Protein AF-A0A5K0Z0M4-F1 (afdb_monomer_lite)

InterPro domains:
  IPR042269 Serine carboxypeptidase S28, SKS domain [G3DSA:1.20.120.980] (1-47)

pLDDT: mean 91.97, std 6.36, range [74.12, 98.31]

Organism: NCBI:txid210225

Sequence (50 aa):
VCKRMDSYPDGTGILDRIFGGISIYYNYTGSVDCFDIRDDPHGMNGWNWQ

Radius of gyration: 14.25 Å; chains: 1; bounding box: 39×20×28 Å

Secondary structure (DSSP, 8-state):
-HHHHHTSPTT--HHHHHHHHHHHHH-TTS--SS--SS--TT-SHHHHT-

Foldseek 3Di:
DQVQLVPDDPPPDNVVSVVSVCCVPVPVVVPDPDDDPPDDPVDCPVVVVD

Structure (mmCIF, N/CA/C/O backbone):
data_AF-A0A5K0Z0M4-F1
#
_entry.id   AF-A0A5K0Z0M4-F1
#
loop_
_atom_site.group_PDB
_atom_site.id
_atom_site.type_symbol
_atom_site.label_atom_id
_atom_site.label_alt_id
_atom_site.label_comp_id
_atom_site.label_asym_id
_atom_site.label_entity_id
_atom_site.label_seq_id
_atom_site.pdbx_PDB_ins_code
_atom_site.Cartn_x
_atom_site.Cartn_y
_atom_site.Cartn_z
_atom_site.occupancy
_atom_site.B_iso_or_equiv
_atom_site.auth_seq_id
_atom_site.auth_comp_id
_atom_site.auth_asym_id
_atom_site.auth_atom_id
_atom_site.pdbx_PDB_model_num
ATOM 1 N N . VAL A 1 1 ? 2.434 4.489 5.071 1.00 95.75 1 VAL A N 1
ATOM 2 C CA . VAL A 1 1 ? 1.886 3.140 5.352 1.00 95.75 1 VAL A CA 1
ATOM 3 C C . VAL A 1 1 ? 1.164 3.064 6.690 1.00 95.75 1 VAL A C 1
ATOM 5 O O . VAL A 1 1 ? -0.054 3.041 6.641 1.00 95.75 1 VAL A O 1
ATOM 8 N N . CYS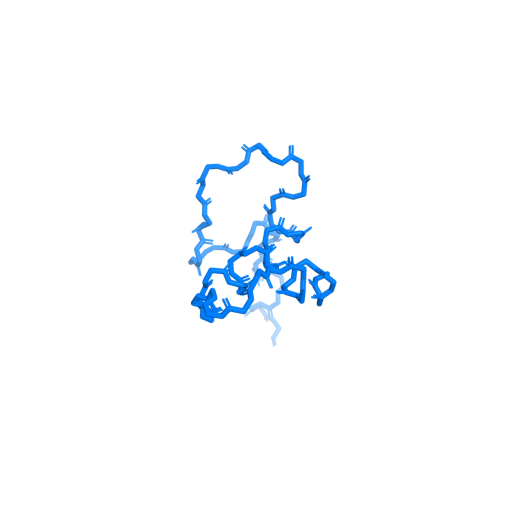 A 1 2 ? 1.832 3.118 7.854 1.00 96.50 2 CYS A N 1
ATOM 9 C CA . CYS A 1 2 ? 1.179 2.935 9.171 1.00 96.50 2 CYS A CA 1
ATOM 10 C C . CYS A 1 2 ? -0.064 3.807 9.377 1.00 96.50 2 CYS A C 1
ATOM 12 O O . CYS A 1 2 ? -1.145 3.274 9.574 1.00 96.50 2 CYS A O 1
ATOM 14 N N . LYS A 1 3 ? 0.036 5.119 9.119 1.00 97.50 3 LYS A N 1
ATOM 15 C CA . LYS A 1 3 ? -1.112 6.043 9.186 1.00 97.50 3 LYS A CA 1
ATOM 16 C C . LYS A 1 3 ? -2.345 5.582 8.389 1.00 97.50 3 LYS A C 1
ATOM 18 O O . LYS A 1 3 ? -3.462 5.839 8.810 1.00 97.50 3 LYS A O 1
ATOM 23 N N . ARG A 1 4 ? -2.157 4.927 7.236 1.00 96.94 4 ARG A N 1
ATOM 24 C CA . ARG A 1 4 ? -3.258 4.428 6.394 1.00 96.94 4 ARG A CA 1
ATOM 25 C C . ARG A 1 4 ? -3.896 3.159 6.963 1.00 96.94 4 ARG A C 1
ATOM 27 O O . ARG A 1 4 ? -5.077 2.932 6.721 1.00 96.94 4 ARG A O 1
ATOM 34 N N . MET A 1 5 ? -3.120 2.347 7.679 1.00 97.62 5 MET A N 1
ATOM 35 C CA . MET A 1 5 ? -3.594 1.142 8.367 1.00 97.62 5 MET A CA 1
ATOM 36 C C . MET A 1 5 ? -4.306 1.509 9.676 1.00 97.62 5 MET A C 1
ATOM 38 O O . MET A 1 5 ? -5.379 0.984 9.957 1.00 97.62 5 MET A O 1
ATOM 42 N N . ASP A 1 6 ? -3.749 2.466 10.418 1.00 97.50 6 ASP A N 1
ATOM 43 C CA . ASP A 1 6 ? -4.277 2.940 11.702 1.00 97.50 6 ASP A CA 1
ATOM 44 C C . ASP A 1 6 ? -5.527 3.818 11.541 1.00 97.50 6 ASP A C 1
ATOM 46 O O . ASP A 1 6 ? -6.283 3.996 12.487 1.00 97.50 6 ASP A O 1
ATOM 50 N N . SER A 1 7 ? -5.781 4.360 10.343 1.00 97.38 7 SER A N 1
ATOM 51 C CA . SER A 1 7 ? -6.981 5.161 10.067 1.00 97.38 7 SER A CA 1
ATOM 52 C C . SER A 1 7 ? -8.257 4.334 9.879 1.00 97.38 7 SER A C 1
ATOM 54 O O . SER A 1 7 ? -9.321 4.913 9.668 1.00 97.38 7 SER A O 1
ATOM 56 N N . TYR A 1 8 ? -8.168 3.002 9.846 1.00 97.81 8 TYR A N 1
ATOM 57 C CA . TYR A 1 8 ? -9.344 2.147 9.701 1.00 97.81 8 TYR A CA 1
ATOM 58 C C . TYR A 1 8 ? -10.112 2.018 11.025 1.00 97.81 8 TYR A C 1
ATOM 60 O O . TYR A 1 8 ? -9.483 1.941 12.079 1.00 97.81 8 TYR A O 1
ATOM 68 N N . PRO A 1 9 ? -11.453 1.906 10.986 1.00 97.94 9 PRO A N 1
ATOM 69 C CA . PRO A 1 9 ? -12.261 1.686 12.182 1.00 97.94 9 PRO A CA 1
ATOM 70 C C . PRO A 1 9 ? -11.864 0.431 12.962 1.00 97.94 9 PRO A C 1
ATOM 72 O O . PRO A 1 9 ? -11.375 -0.561 12.396 1.00 97.94 9 PRO A O 1
ATOM 75 N N . ASP A 1 10 ? -12.155 0.440 14.257 1.00 95.69 10 ASP A N 1
ATOM 76 C CA . ASP A 1 10 ? -12.057 -0.750 15.096 1.00 95.69 10 ASP A CA 1
ATOM 77 C C . ASP A 1 10 ? -12.967 -1.864 14.571 1.00 95.69 10 ASP A C 1
ATOM 79 O O . ASP A 1 10 ? -14.069 -1.62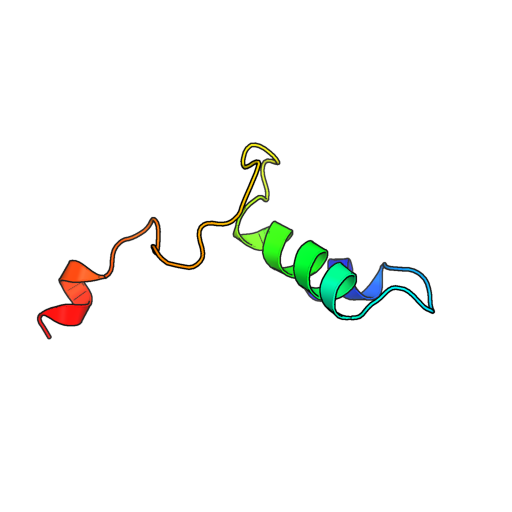1 14.083 1.00 95.69 10 ASP A O 1
ATOM 83 N N . GLY A 1 11 ? -12.462 -3.098 14.601 1.00 96.00 11 GLY A N 1
ATOM 84 C CA . GLY A 1 11 ? -13.129 -4.256 13.997 1.00 96.00 11 GLY A CA 1
ATOM 85 C C . GLY A 1 11 ? -12.861 -4.451 12.500 1.00 96.00 11 GLY A C 1
ATOM 86 O O . GLY A 1 11 ? -13.201 -5.507 11.973 1.00 96.00 11 GLY A O 1
ATOM 87 N N . THR A 1 12 ? -12.202 -3.504 11.815 1.00 98.12 12 THR A N 1
ATOM 88 C CA . THR A 1 12 ? -11.721 -3.738 10.439 1.00 98.12 12 THR A CA 1
ATOM 89 C C . THR A 1 12 ? -10.719 -4.891 10.421 1.00 98.12 12 THR A C 1
ATOM 91 O O . THR A 1 12 ? -9.773 -4.894 11.215 1.00 98.12 12 THR A O 1
ATOM 94 N N . GLY A 1 13 ? -10.894 -5.829 9.486 1.00 98.19 13 GLY A N 1
ATOM 95 C CA . GLY A 1 13 ? -10.026 -6.988 9.322 1.00 98.19 13 GLY A CA 1
ATOM 96 C C . GLY A 1 13 ? -8.560 -6.603 9.128 1.00 98.19 13 GLY A C 1
ATOM 97 O O . GLY A 1 13 ? -8.226 -5.617 8.469 1.00 98.19 13 GLY A O 1
ATOM 98 N N . ILE A 1 14 ? -7.654 -7.403 9.695 1.00 97.81 14 ILE A N 1
ATOM 99 C CA . ILE A 1 14 ? -6.213 -7.131 9.617 1.00 97.81 14 ILE A CA 1
ATOM 100 C C . ILE A 1 14 ? -5.711 -7.094 8.167 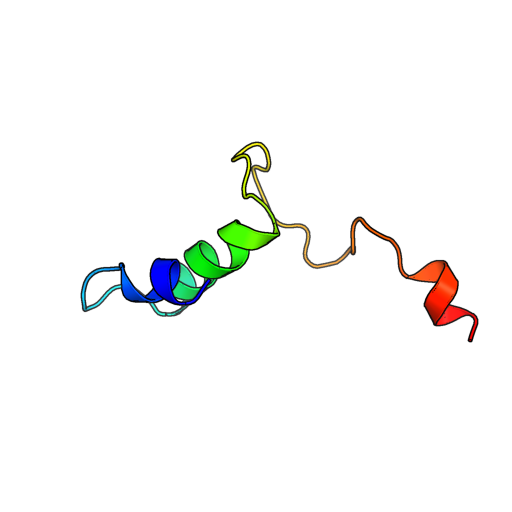1.00 97.81 14 ILE A C 1
ATOM 102 O O . ILE A 1 14 ? -4.879 -6.255 7.828 1.00 97.81 14 ILE A O 1
ATOM 106 N N . LEU A 1 15 ? -6.256 -7.946 7.293 1.00 97.88 15 LEU A N 1
ATOM 107 C CA . LEU A 1 15 ? -5.875 -7.978 5.882 1.00 97.88 15 LEU A CA 1
ATOM 108 C C . LEU A 1 15 ? -6.333 -6.725 5.131 1.00 97.88 15 LEU A C 1
ATOM 110 O O . LEU A 1 15 ? -5.565 -6.220 4.324 1.00 97.88 15 LEU A O 1
ATOM 114 N N . ASP A 1 16 ? -7.502 -6.158 5.441 1.00 98.00 16 ASP A N 1
ATOM 115 C CA . ASP A 1 16 ? -7.972 -4.910 4.815 1.00 98.00 16 ASP A CA 1
ATOM 116 C C . ASP A 1 16 ? -7.098 -3.716 5.214 1.00 98.00 16 ASP A C 1
ATOM 118 O O . ASP A 1 16 ? -6.778 -2.837 4.400 1.00 98.00 16 ASP A O 1
ATOM 122 N N . ARG A 1 17 ? -6.660 -3.707 6.481 1.00 98.31 17 ARG A N 1
ATOM 123 C CA . ARG A 1 17 ? -5.702 -2.723 6.994 1.00 98.31 17 ARG A CA 1
ATOM 124 C C . ARG A 1 17 ? -4.379 -2.837 6.242 1.00 98.31 17 ARG A C 1
ATOM 126 O O . ARG A 1 17 ? -3.912 -1.836 5.700 1.00 98.31 17 ARG A O 1
ATOM 133 N N . ILE A 1 18 ? -3.826 -4.047 6.143 1.00 97.31 18 ILE A N 1
ATOM 134 C CA . ILE A 1 18 ? -2.583 -4.320 5.406 1.00 97.31 18 ILE A CA 1
ATOM 135 C C . ILE A 1 18 ? -2.7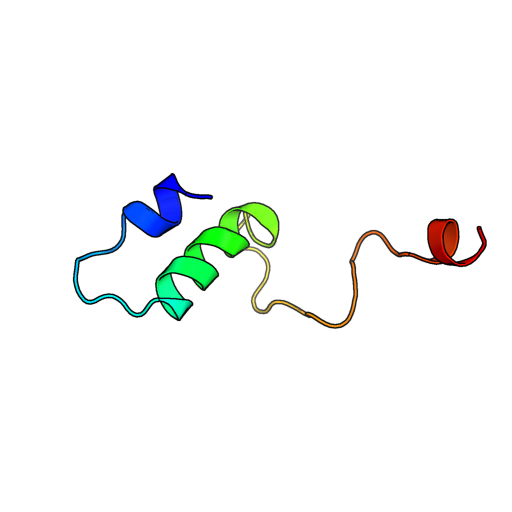34 -3.945 3.928 1.00 97.31 18 ILE A C 1
ATOM 137 O O . ILE A 1 18 ? -1.873 -3.246 3.399 1.00 97.31 18 ILE A O 1
ATOM 141 N N . PHE A 1 19 ? -3.840 -4.322 3.282 1.00 96.62 19 PHE A N 1
ATOM 142 C CA . PHE A 1 19 ? -4.120 -4.011 1.880 1.00 96.62 19 PHE A CA 1
ATOM 143 C C . PHE A 1 19 ? -4.135 -2.495 1.628 1.00 96.62 19 PHE A C 1
ATOM 145 O O . PHE A 1 19 ? -3.501 -1.995 0.695 1.00 96.62 19 PHE A O 1
ATOM 152 N N . GLY A 1 20 ? -4.775 -1.727 2.517 1.00 96.69 20 GLY A N 1
ATOM 153 C CA . GLY A 1 20 ? -4.716 -0.264 2.476 1.00 96.69 20 GLY A CA 1
ATOM 154 C C . GLY A 1 20 ? -3.299 0.279 2.691 1.00 96.69 20 GLY A C 1
ATOM 155 O O . GLY A 1 20 ? -2.904 1.249 2.047 1.00 96.69 20 GLY A O 1
ATOM 156 N N . GLY A 1 21 ? -2.517 -0.357 3.565 1.00 97.00 21 GLY A N 1
ATOM 157 C CA . GLY A 1 21 ? -1.116 -0.026 3.808 1.00 97.00 21 GLY A CA 1
ATOM 158 C C . GLY A 1 21 ? -0.231 -0.202 2.572 1.00 97.00 21 GLY A C 1
ATOM 159 O O . GLY A 1 21 ? 0.442 0.752 2.178 1.00 97.00 21 GLY A O 1
ATOM 160 N N . ILE A 1 22 ? -0.253 -1.384 1.948 1.00 94.75 22 ILE A N 1
ATOM 161 C CA . ILE A 1 22 ? 0.569 -1.702 0.765 1.00 94.75 22 ILE A CA 1
ATOM 162 C C . ILE A 1 22 ? 0.177 -0.863 -0.456 1.00 94.75 22 ILE A C 1
ATOM 164 O O . ILE A 1 22 ? 1.040 -0.518 -1.262 1.00 94.75 22 ILE A O 1
ATOM 168 N N . SER A 1 23 ? -1.090 -0.441 -0.547 1.00 95.19 23 SER A N 1
ATOM 169 C CA . SER A 1 23 ? -1.578 0.424 -1.629 1.00 95.19 23 SER A CA 1
ATOM 170 C C . SER A 1 23 ? -0.862 1.776 -1.684 1.00 95.19 23 SER A C 1
ATOM 172 O O . SER A 1 23 ? -0.756 2.363 -2.752 1.00 95.19 23 SER A O 1
ATOM 174 N N . ILE A 1 24 ? -0.305 2.259 -0.567 1.00 95.25 24 ILE A N 1
ATOM 175 C CA . ILE A 1 24 ? 0.504 3.489 -0.554 1.00 95.25 24 ILE A CA 1
ATOM 176 C C . ILE A 1 24 ? 1.803 3.332 -1.358 1.00 95.25 24 ILE A C 1
ATOM 178 O O . ILE A 1 24 ? 2.285 4.320 -1.898 1.00 95.25 24 ILE A O 1
ATOM 182 N N . TYR A 1 25 ? 2.370 2.125 -1.430 1.00 89.50 25 TYR A N 1
ATOM 183 C CA . TYR A 1 25 ? 3.585 1.857 -2.204 1.00 89.50 25 TYR A CA 1
ATOM 184 C C . TYR A 1 25 ? 3.267 1.416 -3.633 1.00 89.50 25 TYR A C 1
ATOM 186 O O . TYR A 1 25 ? 3.821 1.970 -4.575 1.00 89.50 25 TYR A O 1
ATOM 194 N N . TYR A 1 26 ? 2.354 0.457 -3.799 1.00 90.81 26 TYR A N 1
ATOM 195 C CA . TYR A 1 26 ? 2.109 -0.190 -5.095 1.00 90.81 26 TYR A CA 1
ATOM 196 C C . TYR A 1 26 ? 0.984 0.443 -5.924 1.00 90.81 26 TYR A C 1
ATOM 198 O O . TYR A 1 26 ? 0.832 0.109 -7.094 1.00 90.81 26 TYR A O 1
ATOM 206 N N . ASN A 1 27 ? 0.184 1.346 -5.349 1.00 93.31 27 ASN A N 1
ATOM 207 C CA . ASN A 1 27 ? -0.916 2.007 -6.057 1.00 93.31 27 ASN A CA 1
ATOM 208 C C . ASN A 1 27 ? -1.170 3.436 -5.554 1.00 93.31 27 ASN A C 1
ATOM 210 O O . ASN A 1 27 ? -2.314 3.852 -5.371 1.00 93.31 27 ASN A O 1
ATOM 214 N N . TYR A 1 28 ? -0.103 4.204 -5.310 1.00 93.19 28 TYR A N 1
ATOM 215 C CA . TYR A 1 28 ? -0.228 5.581 -4.814 1.00 93.19 28 TYR A CA 1
ATOM 216 C C . TYR A 1 28 ? -1.065 6.476 -5.748 1.00 93.19 28 TYR A C 1
ATOM 218 O O . TYR A 1 28 ? -1.805 7.340 -5.285 1.00 93.19 28 TYR A O 1
ATOM 226 N N . THR A 1 29 ? -0.966 6.252 -7.062 1.00 94.81 29 THR A N 1
ATOM 227 C CA . THR A 1 29 ? -1.711 6.974 -8.107 1.00 94.81 29 THR A CA 1
ATOM 228 C C . THR A 1 29 ? -3.128 6.448 -8.332 1.00 94.81 29 THR A C 1
ATOM 230 O O . THR A 1 29 ? -3.902 7.107 -9.022 1.00 94.81 29 THR A O 1
ATOM 233 N N . GLY A 1 30 ? -3.478 5.279 -7.787 1.00 94.38 30 GLY A N 1
ATOM 234 C CA . GLY A 1 30 ? -4.779 4.642 -8.003 1.00 94.38 30 GLY A CA 1
ATOM 235 C C . GLY A 1 30 ? -4.984 4.050 -9.404 1.00 94.38 30 GLY A C 1
ATOM 236 O O . GLY A 1 30 ? -6.117 3.754 -9.762 1.00 94.38 30 GLY A O 1
ATOM 237 N N . SER A 1 31 ? -3.928 3.906 -10.212 1.00 94.81 31 SER A N 1
ATOM 238 C CA . SER A 1 31 ? -4.004 3.411 -11.597 1.00 94.81 31 SER A CA 1
ATOM 239 C C . SER A 1 31 ? -3.875 1.891 -11.740 1.00 94.81 31 SER A C 1
ATOM 241 O O . SER A 1 31 ? -3.906 1.384 -12.857 1.00 94.81 31 SER A O 1
ATOM 243 N N . VAL A 1 32 ? -3.650 1.173 -10.639 1.00 91.62 32 VAL A N 1
ATOM 244 C CA . VAL A 1 32 ? -3.471 -0.282 -10.616 1.00 91.62 32 VAL A CA 1
ATOM 245 C C . VAL A 1 32 ? -4.724 -0.945 -10.049 1.00 91.62 32 VAL A C 1
ATOM 247 O O . VAL A 1 32 ? -5.136 -0.633 -8.932 1.00 91.62 32 VAL A O 1
ATOM 250 N N . ASP A 1 33 ? -5.297 -1.890 -10.793 1.00 91.44 33 ASP A N 1
ATOM 251 C CA . ASP A 1 33 ? -6.509 -2.612 -10.380 1.00 91.44 33 ASP A CA 1
ATOM 252 C C . ASP A 1 33 ? -6.208 -3.817 -9.470 1.00 91.44 33 ASP A C 1
ATOM 254 O O . ASP A 1 33 ? -7.029 -4.192 -8.631 1.00 91.44 33 ASP A O 1
ATOM 258 N N . CYS A 1 34 ? -5.028 -4.435 -9.608 1.00 92.06 34 CYS A N 1
ATOM 259 C CA . CYS A 1 34 ? -4.604 -5.588 -8.813 1.00 92.06 34 CYS A CA 1
ATOM 260 C C . CYS A 1 34 ? -3.084 -5.629 -8.596 1.00 92.06 34 CYS A C 1
ATOM 262 O O . CYS A 1 34 ? -2.307 -5.145 -9.415 1.00 92.06 34 CYS A O 1
ATOM 264 N N . PHE A 1 35 ? -2.649 -6.235 -7.488 1.00 89.81 35 PHE A N 1
ATOM 265 C CA . PHE A 1 35 ? -1.226 -6.446 -7.211 1.00 89.81 35 PHE A CA 1
ATOM 266 C C . PHE A 1 35 ? -0.769 -7.794 -7.774 1.00 89.81 35 PHE A C 1
ATOM 268 O O . PHE A 1 35 ? -1.242 -8.834 -7.310 1.00 89.81 35 PHE A O 1
ATOM 275 N N . ASP A 1 36 ? 0.161 -7.796 -8.736 1.00 88.88 36 ASP A N 1
ATOM 276 C CA . ASP A 1 36 ? 0.886 -9.023 -9.087 1.00 88.88 36 ASP A CA 1
ATOM 277 C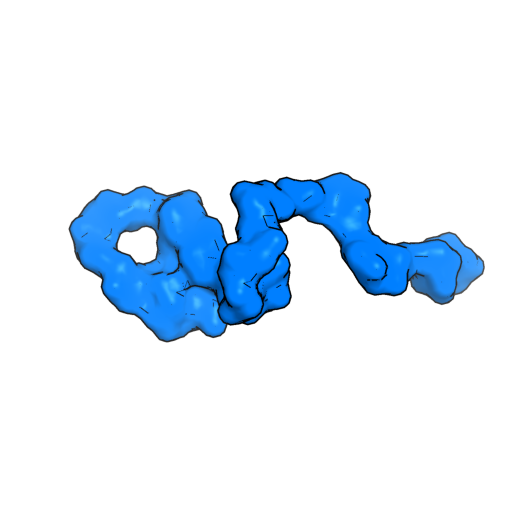 C . ASP A 1 36 ? 1.987 -9.256 -8.051 1.00 88.88 36 ASP A C 1
ATOM 279 O O . ASP A 1 36 ? 2.957 -8.512 -7.964 1.00 88.88 36 ASP A O 1
ATOM 283 N N . ILE A 1 37 ? 1.807 -10.283 -7.226 1.00 87.31 37 ILE A N 1
ATOM 284 C CA . ILE A 1 37 ? 2.739 -10.646 -6.151 1.00 87.31 37 ILE A CA 1
ATOM 285 C C . ILE A 1 37 ? 3.890 -11.542 -6.626 1.00 87.31 37 ILE A C 1
ATOM 287 O O . ILE A 1 37 ? 4.726 -11.940 -5.817 1.00 87.31 37 ILE A O 1
ATOM 291 N N . ARG A 1 38 ? 3.903 -11.931 -7.906 1.00 84.31 38 ARG A N 1
ATOM 292 C CA . ARG A 1 38 ? 4.905 -12.853 -8.464 1.00 84.31 38 ARG A CA 1
ATOM 293 C C . ARG A 1 38 ? 6.040 -12.132 -9.174 1.00 84.31 38 ARG A C 1
ATOM 295 O O . ARG A 1 38 ? 7.075 -12.755 -9.390 1.00 84.31 38 ARG A O 1
ATOM 302 N N . ASP A 1 39 ? 5.833 -10.876 -9.551 1.00 80.69 39 ASP A N 1
ATOM 303 C CA . ASP A 1 39 ? 6.788 -10.103 -10.331 1.00 80.69 39 ASP A CA 1
ATOM 304 C C . ASP A 1 39 ? 7.090 -8.777 -9.635 1.00 80.69 39 ASP A C 1
ATOM 306 O O . ASP A 1 39 ? 6.181 -8.060 -9.214 1.00 80.69 39 ASP A O 1
ATOM 310 N N . ASP A 1 40 ? 8.376 -8.463 -9.503 1.00 78.50 40 ASP A N 1
ATOM 311 C CA . ASP A 1 40 ? 8.794 -7.137 -9.066 1.00 78.50 40 ASP A CA 1
ATOM 312 C C . ASP A 1 40 ? 8.917 -6.262 -10.321 1.00 78.50 40 ASP A C 1
ATOM 314 O O . ASP A 1 40 ? 9.755 -6.560 -11.179 1.00 78.50 40 ASP A O 1
ATOM 318 N N . PRO A 1 41 ? 8.135 -5.174 -10.453 1.00 74.12 41 PRO A N 1
ATOM 319 C CA . PRO A 1 41 ? 8.131 -4.342 -11.656 1.00 74.12 41 PRO A CA 1
ATOM 320 C C . PRO A 1 41 ? 9.480 -3.660 -11.934 1.00 74.12 41 PRO A C 1
ATOM 322 O O . PRO A 1 41 ? 9.685 -3.116 -13.020 1.00 74.12 41 PRO A O 1
ATOM 325 N N . HIS A 1 42 ? 10.402 -3.672 -10.971 1.00 75.75 42 HIS A N 1
ATOM 326 C CA . HIS A 1 42 ? 11.757 -3.156 -11.116 1.00 75.75 42 HIS A CA 1
ATOM 327 C C . HIS A 1 42 ? 12.774 -4.228 -11.547 1.00 75.75 42 HIS A C 1
ATOM 329 O O . HIS A 1 42 ? 13.888 -3.873 -11.935 1.00 75.75 42 HIS A O 1
ATOM 335 N N . GLY A 1 43 ? 12.383 -5.509 -11.569 1.00 81.38 43 GLY A N 1
ATOM 336 C CA . GLY A 1 43 ? 13.178 -6.639 -12.042 1.00 81.38 43 GLY A CA 1
ATOM 337 C C . GLY A 1 43 ? 14.340 -7.027 -11.117 1.00 81.38 43 GLY A C 1
ATOM 338 O O . GLY A 1 43 ? 15.020 -6.191 -10.533 1.00 81.38 43 GLY A O 1
ATOM 339 N N . MET A 1 44 ? 14.625 -8.329 -11.025 1.00 88.25 44 MET A N 1
ATOM 340 C CA . MET A 1 44 ? 15.666 -8.874 -10.129 1.00 88.25 44 MET A CA 1
ATOM 341 C C . MET A 1 44 ? 16.884 -9.440 -10.869 1.00 88.25 44 MET A C 1
ATOM 343 O O . MET A 1 44 ? 17.823 -9.921 -10.241 1.00 88.25 44 MET A O 1
ATOM 347 N N . ASN A 1 45 ? 16.914 -9.373 -12.205 1.00 86.50 45 ASN A N 1
ATOM 348 C CA . ASN A 1 45 ? 17.949 -10.021 -13.024 1.00 86.50 45 ASN A CA 1
ATOM 349 C C . ASN A 1 45 ? 19.369 -9.557 -12.663 1.00 86.50 45 ASN A C 1
ATOM 351 O O . ASN A 1 45 ? 20.284 -10.370 -12.622 1.00 86.50 45 ASN A O 1
ATOM 355 N N . GLY A 1 46 ? 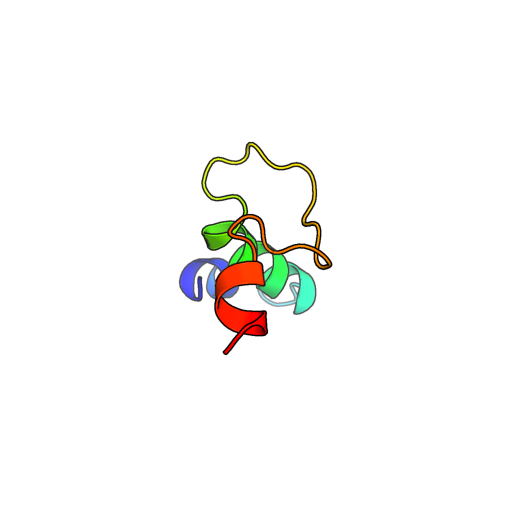19.524 -8.261 -12.365 1.00 88.12 46 GLY A N 1
ATOM 356 C CA . GLY A 1 46 ? 20.765 -7.624 -11.912 1.00 88.12 46 GLY A CA 1
ATOM 357 C C . GLY A 1 46 ? 21.243 -8.060 -10.516 1.00 88.12 46 GLY A C 1
ATOM 358 O O . GLY A 1 46 ? 22.411 -7.925 -10.173 1.00 88.12 46 GLY A O 1
ATOM 359 N N . TRP A 1 47 ? 20.336 -8.543 -9.678 1.00 87.88 47 TRP A N 1
ATOM 360 C CA . TRP A 1 47 ? 20.668 -9.035 -8.345 1.00 87.88 47 TRP A CA 1
ATOM 361 C C . TRP A 1 47 ? 20.904 -10.543 -8.370 1.00 87.88 47 TRP A C 1
ATOM 363 O O . TRP A 1 47 ? 21.869 -11.020 -7.799 1.00 87.88 47 TRP A O 1
ATOM 373 N N . ASN A 1 48 ? 20.082 -11.276 -9.121 1.00 85.38 48 ASN A N 1
ATOM 374 C CA . ASN A 1 48 ? 20.156 -12.731 -9.239 1.00 85.38 48 ASN A CA 1
ATOM 375 C C . ASN A 1 48 ? 21.452 -13.241 -9.893 1.00 85.38 48 ASN A C 1
ATOM 377 O O . ASN A 1 48 ? 21.733 -14.433 -9.795 1.00 85.38 48 ASN A O 1
ATOM 381 N N . TRP A 1 49 ? 22.194 -12.389 -10.614 1.00 86.31 49 TRP A N 1
ATOM 382 C CA . TRP A 1 49 ? 23.488 -12.776 -11.187 1.00 86.31 49 TRP A CA 1
ATOM 383 C C . TRP A 1 49 ? 24.652 -12.701 -10.192 1.00 86.31 49 TRP A C 1
ATOM 385 O O . TRP A 1 49 ? 25.668 -13.347 -10.447 1.00 86.31 49 TRP A O 1
ATOM 395 N N . GLN A 1 50 ? 24.529 -11.907 -9.121 1.00 81.50 50 GLN A N 1
ATOM 396 C CA . GLN A 1 50 ? 25.538 -11.764 -8.061 1.00 81.50 50 GLN A CA 1
ATOM 397 C C . GLN A 1 50 ? 25.429 -12.912 -7.060 1.00 81.50 50 GLN A C 1
ATOM 399 O O . GLN A 1 50 ? 26.501 -13.407 -6.645 1.00 81.50 50 GLN A O 1
#